Protein AF-A0A2P4XN06-F1 (afdb_monomer_lite)

Sequence (116 aa):
MASASPGRDTPVAGMIPETTEGTETVRITNSPALSAVPRYAGSTMRDRRDFMRAYETYFHALSAFDTGFGWPFIMPVSGCIEERTCKMVCLYEFQKIPNDVSEREWIAYFLQARQS

Structure (mmCIF, N/CA/C/O backbone):
data_AF-A0A2P4XN06-F1
#
_entry.id   AF-A0A2P4XN06-F1
#
loop_
_atom_site.group_PDB
_atom_site.id
_atom_site.type_symbol
_atom_site.label_atom_id
_atom_site.label_alt_id
_atom_site.label_comp_id
_atom_site.label_asym_id
_atom_site.label_entity_id
_atom_site.label_seq_id
_atom_site.pdbx_PDB_ins_code
_atom_site.Cartn_x
_atom_site.Cartn_y
_atom_site.Cartn_z
_atom_site.occupancy
_atom_site.B_iso_or_equiv
_atom_site.auth_seq_id
_atom_site.auth_comp_id
_atom_site.auth_asym_id
_atom_site.auth_atom_id
_atom_site.pdbx_PDB_model_num
ATOM 1 N N . MET A 1 1 ? 81.605 15.494 9.744 1.00 35.31 1 MET A N 1
ATOM 2 C CA . MET A 1 1 ? 80.597 15.312 10.810 1.00 35.31 1 MET A CA 1
ATOM 3 C C . MET A 1 1 ? 79.212 15.479 10.202 1.00 35.31 1 MET A C 1
ATOM 5 O O . MET A 1 1 ? 79.038 16.419 9.4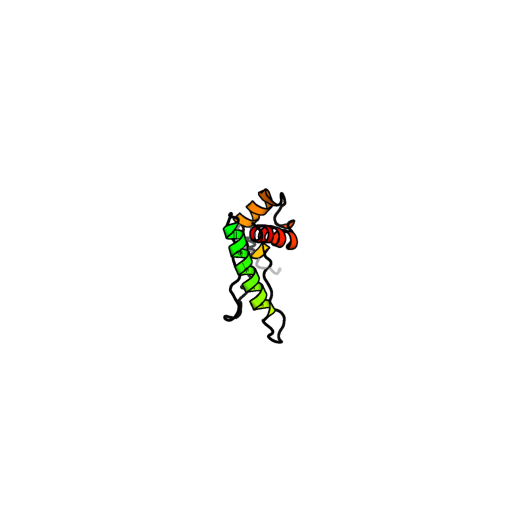46 1.00 35.31 1 MET A O 1
ATOM 9 N N . ALA A 1 2 ? 78.306 14.562 10.560 1.00 37.59 2 ALA A N 1
ATOM 10 C CA . ALA A 1 2 ? 76.840 14.661 10.605 1.00 37.59 2 ALA A CA 1
ATOM 11 C C . ALA A 1 2 ? 76.027 14.996 9.331 1.00 37.59 2 ALA A C 1
ATOM 13 O O . ALA A 1 2 ? 76.026 16.116 8.834 1.00 37.59 2 ALA A O 1
ATOM 14 N N . SER A 1 3 ? 75.229 14.008 8.906 1.00 41.91 3 SER A N 1
ATOM 15 C CA . SER A 1 3 ? 73.990 14.169 8.136 1.00 41.91 3 SER A CA 1
ATOM 16 C C . SER A 1 3 ? 72.973 15.018 8.906 1.00 41.91 3 SER A C 1
ATOM 18 O O . SER A 1 3 ? 72.854 14.866 10.121 1.00 41.91 3 SER A O 1
ATOM 20 N N . ALA A 1 4 ? 72.185 15.837 8.208 1.00 34.88 4 ALA A N 1
ATOM 21 C CA . ALA A 1 4 ? 70.997 16.471 8.774 1.00 34.88 4 ALA A CA 1
ATOM 22 C C . ALA A 1 4 ? 69.842 16.455 7.761 1.00 34.88 4 ALA A C 1
ATOM 24 O O . ALA A 1 4 ? 69.937 17.014 6.670 1.00 34.88 4 ALA A O 1
ATOM 25 N N . SER A 1 5 ? 68.769 15.767 8.147 1.00 47.31 5 SER A N 1
ATOM 26 C CA . SER A 1 5 ? 67.442 15.780 7.532 1.00 47.31 5 SER A CA 1
ATOM 27 C C . SER A 1 5 ? 66.792 17.166 7.607 1.00 47.31 5 SER A C 1
ATOM 29 O O . SER A 1 5 ? 67.049 17.890 8.569 1.00 47.31 5 SER A O 1
ATOM 31 N N . PRO A 1 6 ? 65.828 17.489 6.731 1.00 45.22 6 PRO A N 1
ATOM 32 C CA . PRO A 1 6 ? 64.822 18.497 7.029 1.00 45.22 6 PRO A CA 1
ATOM 33 C C . PRO A 1 6 ? 63.555 17.827 7.572 1.00 45.22 6 PRO A C 1
ATOM 35 O O . PRO A 1 6 ? 63.003 16.912 6.959 1.00 45.22 6 PRO A O 1
ATOM 38 N N . GLY A 1 7 ? 63.082 18.305 8.719 1.00 35.78 7 GLY A N 1
ATOM 39 C CA . GLY A 1 7 ? 61.744 18.033 9.226 1.00 35.78 7 GLY A CA 1
ATOM 40 C C . GLY A 1 7 ? 61.049 19.328 9.644 1.00 35.78 7 GLY A C 1
ATOM 41 O O . GLY A 1 7 ? 61.703 20.180 10.236 1.00 35.78 7 GLY A O 1
ATOM 42 N N . ARG A 1 8 ? 59.725 19.354 9.402 1.00 44.53 8 ARG A N 1
ATOM 43 C CA . ARG A 1 8 ? 58.668 20.266 9.914 1.00 44.53 8 ARG A CA 1
ATOM 44 C C . ARG A 1 8 ? 58.695 21.701 9.351 1.00 44.53 8 ARG A C 1
ATOM 46 O O . ARG A 1 8 ? 59.753 22.215 9.046 1.00 44.53 8 ARG A O 1
ATOM 53 N N . ASP A 1 9 ? 57.554 22.307 9.001 1.00 37.88 9 ASP A N 1
ATOM 54 C CA . ASP A 1 9 ? 56.447 22.645 9.909 1.00 37.88 9 ASP A CA 1
ATOM 55 C C . ASP A 1 9 ? 55.010 22.528 9.344 1.00 37.88 9 ASP A C 1
ATOM 57 O O . ASP A 1 9 ? 54.707 22.872 8.205 1.00 37.88 9 ASP A O 1
ATOM 61 N N . THR A 1 10 ? 54.129 22.056 10.232 1.00 48.25 10 THR A N 1
ATOM 62 C CA . THR A 1 10 ? 52.647 22.071 10.255 1.00 48.25 10 THR A CA 1
ATOM 63 C C . THR A 1 10 ? 52.078 23.490 10.429 1.00 48.25 10 THR A C 1
ATOM 65 O O . THR A 1 10 ? 52.777 24.331 10.992 1.00 48.25 10 THR A O 1
ATOM 68 N N . PRO A 1 11 ? 50.809 23.777 10.056 1.00 47.50 11 PRO A N 1
ATOM 69 C CA . PRO A 1 11 ? 49.687 23.768 11.037 1.00 47.50 11 PRO A CA 1
ATOM 70 C C . PRO A 1 11 ? 48.315 23.433 10.369 1.00 47.50 11 PRO A C 1
ATOM 72 O O . PRO A 1 11 ? 48.233 23.389 9.153 1.00 47.50 11 PRO A O 1
ATOM 75 N N . VAL A 1 12 ? 47.151 23.201 10.987 1.00 42.19 12 VAL A N 1
ATOM 76 C CA . VAL A 1 12 ? 46.623 23.060 12.355 1.00 42.19 12 VAL A CA 1
ATOM 77 C C . VAL A 1 12 ? 45.148 22.627 12.212 1.00 42.19 12 VAL A C 1
ATOM 79 O O . VAL A 1 12 ? 44.486 23.015 11.259 1.00 42.19 12 VAL A O 1
ATOM 82 N N . ALA A 1 13 ? 44.666 21.869 13.199 1.00 37.56 13 ALA A N 1
ATOM 83 C CA . ALA A 1 13 ? 43.283 21.757 13.675 1.00 37.56 13 ALA A CA 1
ATOM 84 C C . ALA A 1 13 ? 42.131 21.416 12.710 1.00 37.56 13 ALA A C 1
ATOM 86 O O . ALA A 1 13 ? 41.685 22.225 11.909 1.00 37.56 13 ALA A O 1
ATOM 87 N N . GLY A 1 14 ? 41.446 20.333 13.084 1.00 39.25 14 GLY A N 1
ATOM 88 C CA . GLY A 1 14 ? 40.066 20.494 13.537 1.00 39.25 14 GLY A CA 1
ATOM 89 C C . GLY A 1 14 ? 39.000 19.798 12.699 1.00 39.25 14 GLY A C 1
ATOM 90 O O . GLY A 1 14 ? 38.832 20.081 11.526 1.00 39.25 14 GLY A O 1
ATOM 91 N N . MET A 1 15 ? 38.209 18.999 13.416 1.00 40.78 15 MET A N 1
ATOM 92 C CA . MET A 1 15 ? 36.822 18.613 13.144 1.00 40.78 15 MET A CA 1
ATOM 93 C C . MET A 1 15 ? 36.539 17.416 12.216 1.00 40.78 15 MET A C 1
ATOM 95 O O . MET A 1 15 ? 36.552 17.522 11.003 1.00 40.78 15 MET A O 1
ATOM 99 N N . ILE A 1 16 ? 36.177 16.316 12.900 1.00 54.84 16 ILE A N 1
ATOM 100 C CA . ILE A 1 16 ? 34.994 15.449 12.709 1.00 54.84 16 ILE A CA 1
ATOM 101 C C . ILE A 1 16 ? 34.887 14.707 11.358 1.00 54.84 16 ILE A C 1
ATOM 103 O O . ILE A 1 16 ? 34.839 15.341 10.310 1.00 54.84 16 ILE A O 1
ATOM 107 N N . PRO A 1 17 ? 34.760 13.362 11.359 1.00 40.56 17 PRO A N 1
ATOM 108 C CA . PRO A 1 17 ? 34.445 12.630 10.143 1.00 40.56 17 PRO A CA 1
ATOM 109 C C . PRO A 1 17 ? 33.001 12.952 9.754 1.00 40.56 17 PRO A C 1
ATOM 111 O O . PRO A 1 17 ? 32.059 12.477 10.387 1.00 40.56 17 PRO A O 1
ATOM 114 N N . GLU A 1 18 ? 32.812 13.761 8.716 1.00 40.72 18 GLU A N 1
ATOM 115 C CA . GLU A 1 18 ? 31.552 13.744 7.985 1.00 40.72 18 GLU A CA 1
ATOM 116 C C . GLU A 1 18 ? 31.569 12.473 7.134 1.00 40.72 18 GLU A C 1
ATOM 118 O O . GLU A 1 18 ? 31.963 12.461 5.969 1.00 40.72 18 GLU A O 1
ATOM 123 N N . THR A 1 19 ? 31.206 11.354 7.762 1.00 38.28 19 THR A N 1
ATOM 124 C CA . THR A 1 19 ? 30.699 10.201 7.030 1.00 38.28 19 THR A CA 1
ATOM 125 C C . THR A 1 19 ? 29.380 10.665 6.434 1.00 38.28 19 THR A C 1
ATOM 127 O O . THR A 1 19 ? 28.317 10.502 7.032 1.00 38.28 19 THR A O 1
ATOM 130 N N . THR A 1 20 ? 29.441 11.324 5.279 1.00 42.03 20 THR A N 1
ATOM 131 C CA . THR A 1 20 ? 28.276 11.492 4.428 1.00 42.03 20 THR A CA 1
ATOM 132 C C . THR A 1 20 ? 27.951 10.084 3.935 1.00 42.03 20 THR A C 1
ATOM 134 O O . THR A 1 20 ? 28.401 9.648 2.876 1.00 42.03 20 THR A O 1
ATOM 137 N N . GLU A 1 21 ? 27.217 9.327 4.757 1.00 43.91 21 GLU A N 1
ATOM 138 C CA . GLU A 1 21 ? 26.401 8.208 4.309 1.00 43.91 21 GLU A CA 1
ATOM 139 C C . GLU A 1 21 ? 25.386 8.806 3.335 1.00 43.91 21 GLU A C 1
ATOM 141 O O . GLU A 1 21 ? 24.251 9.147 3.673 1.00 43.91 21 GLU A O 1
ATOM 146 N N . GLY A 1 22 ? 25.847 9.013 2.102 1.00 38.78 22 GLY A N 1
ATOM 147 C CA . GLY A 1 22 ? 24.982 9.146 0.960 1.00 38.78 22 GLY A CA 1
ATOM 148 C C . GLY A 1 22 ? 24.195 7.855 0.922 1.00 38.78 22 GLY A C 1
ATOM 149 O O . GLY A 1 22 ? 24.708 6.818 0.512 1.00 38.78 22 GLY A O 1
ATOM 150 N N . THR A 1 23 ? 22.960 7.917 1.405 1.00 46.78 23 THR A N 1
ATOM 151 C CA . THR A 1 23 ? 21.921 6.982 1.014 1.00 46.78 23 THR A CA 1
ATOM 152 C C . THR A 1 23 ? 21.889 7.037 -0.505 1.00 46.78 23 THR A C 1
ATOM 154 O O . THR A 1 23 ? 21.285 7.929 -1.104 1.00 46.78 23 THR A O 1
ATOM 157 N N . GLU A 1 24 ? 22.635 6.132 -1.141 1.00 44.53 24 GLU A N 1
ATOM 158 C CA . GLU A 1 24 ? 22.502 5.856 -2.557 1.00 44.53 24 GLU A CA 1
ATOM 159 C C . GLU A 1 24 ? 21.053 5.437 -2.732 1.00 44.53 24 GLU A C 1
ATOM 161 O O . GLU A 1 24 ? 20.643 4.311 -2.450 1.00 44.53 24 GLU A O 1
ATOM 166 N N . THR A 1 25 ? 20.235 6.413 -3.113 1.00 54.34 25 THR A N 1
ATOM 167 C CA . THR A 1 25 ? 18.887 6.178 -3.587 1.00 54.34 25 THR A CA 1
ATOM 168 C C . THR A 1 25 ? 19.062 5.358 -4.849 1.00 54.34 25 THR A C 1
ATOM 170 O O . THR A 1 25 ? 19.280 5.897 -5.932 1.00 54.34 25 THR A O 1
ATOM 173 N N . VAL A 1 26 ? 19.061 4.033 -4.692 1.00 56.81 26 VAL A N 1
ATOM 174 C CA . VAL A 1 26 ? 19.045 3.088 -5.801 1.00 56.81 26 VAL A CA 1
ATOM 175 C C . VAL A 1 26 ? 17.879 3.512 -6.682 1.00 56.81 26 VAL A C 1
ATOM 177 O O . VAL A 1 26 ? 16.710 3.384 -6.314 1.00 56.81 26 VAL A O 1
ATOM 180 N N . ARG A 1 27 ? 18.201 4.115 -7.828 1.00 60.69 27 ARG A N 1
ATOM 181 C CA . ARG A 1 27 ? 17.207 4.573 -8.791 1.00 60.69 27 ARG A CA 1
ATOM 182 C C . ARG A 1 27 ? 16.726 3.350 -9.545 1.00 60.69 27 ARG A C 1
ATOM 184 O O . ARG A 1 27 ? 17.257 3.008 -10.597 1.00 60.69 27 ARG A O 1
ATOM 191 N N . ILE A 1 28 ? 15.730 2.680 -8.976 1.00 60.19 28 ILE A N 1
ATOM 192 C CA . ILE A 1 28 ? 15.005 1.611 -9.654 1.00 60.19 28 ILE A CA 1
ATOM 193 C C . ILE A 1 28 ? 14.229 2.273 -10.796 1.00 60.19 28 ILE A C 1
ATOM 195 O O . ILE A 1 28 ? 13.167 2.859 -10.588 1.00 60.19 28 ILE A O 1
ATOM 199 N N . THR A 1 29 ? 14.799 2.248 -12.001 1.00 50.00 29 THR A N 1
ATOM 200 C CA . THR A 1 29 ? 14.094 2.680 -13.206 1.00 50.00 29 THR A CA 1
ATOM 201 C C . THR A 1 29 ? 13.317 1.496 -13.754 1.00 50.00 29 THR A C 1
ATOM 203 O O . THR A 1 29 ? 13.881 0.510 -14.220 1.00 50.00 29 THR A O 1
ATOM 206 N N . ASN A 1 30 ? 11.997 1.597 -13.700 1.00 54.22 30 ASN A N 1
ATOM 207 C CA . ASN A 1 30 ? 11.136 0.721 -14.472 1.00 54.22 30 ASN A CA 1
ATOM 208 C C . ASN A 1 30 ? 11.368 0.990 -15.970 1.00 54.22 30 ASN A C 1
ATOM 210 O O . ASN A 1 30 ? 1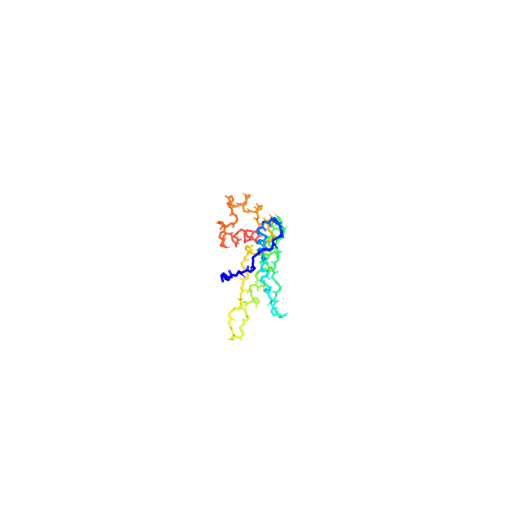1.624 2.130 -16.368 1.00 54.22 30 ASN A O 1
ATOM 214 N N . SER A 1 31 ? 11.284 -0.047 -16.810 1.00 51.81 31 SER A N 1
ATOM 215 C CA . SER A 1 31 ? 11.132 0.151 -18.257 1.00 51.81 31 SER A CA 1
ATOM 216 C C . SER A 1 31 ? 9.922 1.072 -18.496 1.00 51.81 31 SER A C 1
ATOM 218 O O . SER A 1 31 ? 8.931 0.916 -17.782 1.00 51.81 31 SER A O 1
ATOM 220 N N . PRO A 1 32 ? 9.940 2.005 -19.470 1.00 54.91 32 PRO A N 1
ATOM 221 C CA . PRO A 1 32 ? 8.813 2.911 -19.740 1.00 54.91 32 PRO A CA 1
ATOM 222 C C . PRO A 1 32 ? 7.471 2.202 -19.992 1.00 54.91 32 PRO A C 1
ATOM 224 O O . PRO A 1 32 ? 6.421 2.832 -19.917 1.00 54.91 32 PRO A O 1
ATOM 227 N N . ALA A 1 33 ? 7.506 0.900 -20.294 1.00 60.47 33 ALA A N 1
ATOM 228 C CA . ALA A 1 33 ? 6.334 0.048 -20.472 1.00 60.47 33 ALA A CA 1
ATOM 229 C C . ALA A 1 33 ? 5.734 -0.497 -19.158 1.00 60.47 33 ALA A C 1
ATOM 231 O O . ALA A 1 33 ? 4.632 -1.041 -19.175 1.00 60.47 33 ALA A O 1
ATOM 232 N N . LEU A 1 34 ? 6.441 -0.393 -18.030 1.00 66.44 34 LEU A N 1
ATOM 233 C CA . LEU A 1 34 ? 6.004 -0.933 -16.744 1.00 66.44 34 LEU A CA 1
ATOM 234 C C . LEU A 1 34 ? 5.206 0.112 -15.968 1.00 66.44 34 LEU A C 1
ATOM 236 O O . LEU A 1 34 ? 5.619 1.264 -15.831 1.00 66.44 34 LEU A O 1
ATOM 240 N N . SER A 1 35 ? 4.069 -0.310 -15.416 1.00 73.12 35 SER A N 1
ATOM 241 C CA . SER A 1 35 ? 3.235 0.522 -14.549 1.00 73.12 35 SER A CA 1
ATOM 242 C C . SER A 1 35 ? 4.060 1.156 -13.427 1.00 73.12 35 SER A C 1
ATOM 244 O O . SER A 1 35 ? 4.881 0.488 -12.789 1.00 73.12 35 SER A O 1
ATOM 246 N N . ALA A 1 36 ? 3.820 2.442 -13.168 1.00 83.44 36 ALA A N 1
ATOM 247 C CA . ALA A 1 36 ? 4.427 3.132 -12.041 1.00 83.44 36 ALA A CA 1
ATOM 248 C C . ALA A 1 36 ? 4.043 2.445 -10.724 1.00 83.44 36 ALA A C 1
ATOM 250 O O . ALA A 1 36 ? 2.923 1.958 -10.560 1.00 83.44 36 ALA A O 1
ATOM 251 N N . VAL A 1 37 ? 4.985 2.429 -9.785 1.00 90.19 37 VAL A N 1
ATOM 252 C CA . VAL A 1 37 ? 4.746 1.920 -8.436 1.00 90.19 37 VAL A CA 1
ATOM 253 C C . VAL A 1 37 ? 3.670 2.790 -7.773 1.00 90.19 37 VAL A C 1
ATOM 255 O O . VAL A 1 37 ? 3.838 4.015 -7.719 1.00 90.19 37 VAL A O 1
ATOM 258 N N . PRO A 1 38 ? 2.573 2.205 -7.266 1.00 93.69 38 PRO A N 1
ATOM 259 C CA . PRO A 1 38 ? 1.542 2.967 -6.577 1.00 93.69 38 PRO A CA 1
ATOM 260 C C . PRO A 1 38 ? 2.080 3.518 -5.254 1.00 93.69 38 PRO A C 1
ATOM 262 O O . PRO A 1 38 ? 2.899 2.888 -4.589 1.00 93.69 38 PRO A O 1
ATOM 265 N N . ARG A 1 39 ? 1.584 4.688 -4.845 1.00 95.88 39 ARG A N 1
ATOM 266 C CA . ARG A 1 39 ? 1.885 5.265 -3.532 1.00 95.88 39 ARG A CA 1
ATOM 267 C C . ARG A 1 39 ? 0.626 5.443 -2.699 1.00 95.88 39 ARG A C 1
ATOM 269 O O . ARG A 1 39 ? -0.380 5.936 -3.203 1.00 95.88 39 ARG A O 1
ATOM 276 N N . TYR A 1 40 ? 0.707 5.080 -1.423 1.00 96.19 40 TYR A N 1
ATOM 277 C CA . TYR A 1 40 ? -0.360 5.260 -0.446 1.00 96.19 40 TYR A CA 1
ATOM 278 C C . TYR A 1 40 ? 0.006 6.326 0.587 1.00 96.19 40 TYR A C 1
ATOM 280 O O . TYR A 1 40 ? 0.963 6.174 1.343 1.00 96.19 40 TYR A O 1
ATOM 288 N N . ALA A 1 41 ? -0.805 7.378 0.646 1.00 95.81 41 ALA A N 1
ATOM 289 C CA . ALA A 1 41 ? -0.733 8.441 1.651 1.00 95.81 41 ALA A CA 1
ATOM 290 C C . ALA A 1 41 ? -2.084 8.668 2.359 1.00 95.81 41 ALA A C 1
ATOM 292 O O . ALA A 1 41 ? -2.243 9.617 3.122 1.00 95.81 41 ALA A O 1
ATOM 293 N N . GLY A 1 42 ? -3.078 7.823 2.070 1.00 93.62 42 GLY A N 1
ATOM 294 C CA . GLY A 1 42 ? -4.442 7.990 2.554 1.00 93.62 42 GLY A CA 1
ATOM 295 C C . GLY A 1 42 ? -4.644 7.531 3.993 1.00 93.62 42 GLY A C 1
ATOM 296 O O . GLY A 1 42 ? -3.764 6.949 4.632 1.00 93.62 42 GLY A O 1
ATOM 297 N N . SER A 1 43 ? -5.851 7.760 4.495 1.00 90.56 43 SER A N 1
ATOM 298 C CA . SER A 1 43 ? -6.262 7.335 5.839 1.00 90.56 43 SER A CA 1
ATOM 299 C C . SER A 1 43 ? -7.653 6.705 5.872 1.00 90.56 43 SER A C 1
ATOM 301 O O . SER A 1 43 ? -8.016 6.082 6.869 1.00 90.56 43 SER A O 1
ATOM 303 N N . THR A 1 44 ? -8.429 6.822 4.792 1.00 92.69 44 THR A N 1
ATOM 304 C CA . THR A 1 44 ? -9.805 6.326 4.736 1.00 92.69 44 THR A CA 1
ATOM 305 C C . THR A 1 44 ? -9.888 4.916 4.149 1.00 92.69 44 THR A C 1
ATOM 307 O O . THR A 1 44 ? -9.018 4.475 3.398 1.00 92.69 44 THR A O 1
ATOM 310 N N . MET A 1 45 ? -10.990 4.207 4.421 1.00 92.50 45 MET A N 1
ATOM 311 C CA . MET A 1 45 ? -11.271 2.905 3.792 1.00 92.50 45 MET A CA 1
ATOM 312 C C . MET A 1 45 ? -11.359 3.011 2.262 1.00 92.50 45 MET A C 1
ATOM 314 O O . MET A 1 45 ? -10.950 2.098 1.546 1.00 92.50 45 MET A O 1
ATOM 318 N N . ARG A 1 46 ? -11.836 4.152 1.743 1.00 93.12 46 ARG A N 1
ATOM 319 C CA . ARG A 1 46 ? -11.852 4.424 0.303 1.00 93.12 46 ARG A CA 1
ATOM 320 C C . ARG A 1 46 ? -10.435 4.493 -0.261 1.00 93.12 46 ARG A C 1
ATOM 322 O O . ARG A 1 46 ? -10.169 3.809 -1.243 1.00 93.12 46 ARG A O 1
ATOM 329 N N . ASP A 1 47 ? -9.537 5.232 0.390 1.00 94.50 47 ASP A N 1
ATOM 330 C CA . ASP A 1 47 ? -8.143 5.347 -0.053 1.00 94.50 47 ASP A CA 1
ATOM 331 C C . ASP A 1 47 ? -7.442 3.986 -0.041 1.00 94.50 47 ASP A C 1
ATOM 333 O O . ASP A 1 47 ? -6.729 3.648 -0.984 1.00 94.50 47 ASP A O 1
ATOM 337 N N . ARG A 1 48 ? -7.671 3.178 1.006 1.00 94.25 48 ARG A N 1
ATOM 338 C CA . ARG A 1 48 ? -7.119 1.816 1.106 1.00 94.25 48 ARG A CA 1
ATOM 339 C C . ARG A 1 48 ? -7.579 0.942 -0.064 1.00 94.25 48 ARG A C 1
ATOM 341 O O . ARG A 1 48 ? -6.767 0.240 -0.666 1.00 94.25 48 ARG A O 1
ATOM 348 N N . ARG A 1 49 ? -8.869 0.997 -0.411 1.00 94.19 49 ARG A N 1
ATOM 349 C CA . ARG A 1 49 ? -9.438 0.240 -1.536 1.00 94.19 49 ARG A CA 1
ATOM 350 C C . ARG A 1 49 ? -8.887 0.705 -2.880 1.00 94.19 49 ARG A C 1
ATOM 352 O O . ARG A 1 49 ? -8.546 -0.132 -3.716 1.00 94.19 49 ARG A O 1
ATOM 359 N N . ASP A 1 50 ? -8.825 2.015 -3.091 1.00 93.81 50 ASP A N 1
ATOM 360 C CA . ASP A 1 50 ? -8.332 2.594 -4.340 1.00 93.81 50 ASP A CA 1
ATOM 361 C C . ASP A 1 50 ? -6.840 2.258 -4.527 1.00 93.81 50 ASP A C 1
ATOM 363 O O . ASP A 1 50 ? -6.429 1.856 -5.618 1.00 93.81 50 ASP A O 1
ATOM 367 N N . PHE A 1 51 ? -6.059 2.275 -3.441 1.00 94.94 51 PHE A N 1
ATOM 368 C CA . PHE A 1 51 ? -4.678 1.797 -3.436 1.00 94.94 51 PHE A CA 1
ATOM 369 C C . PHE A 1 51 ? -4.555 0.310 -3.782 1.00 94.94 51 PHE A C 1
ATOM 371 O O . PHE A 1 51 ? -3.749 -0.028 -4.645 1.00 94.94 51 PHE A O 1
ATOM 378 N N . MET A 1 52 ? -5.360 -0.581 -3.190 1.00 94.56 52 MET A N 1
ATOM 379 C CA . MET A 1 52 ? -5.266 -2.012 -3.525 1.00 94.56 52 MET A CA 1
ATOM 380 C C . MET A 1 52 ? -5.579 -2.308 -4.977 1.00 94.56 52 MET A C 1
ATOM 382 O O . MET A 1 52 ? -4.898 -3.128 -5.582 1.00 94.56 52 MET A O 1
ATOM 386 N N . ARG A 1 53 ? -6.559 -1.618 -5.564 1.00 92.75 53 ARG A N 1
ATOM 387 C CA . ARG A 1 53 ? -6.859 -1.764 -6.996 1.00 92.75 53 ARG A CA 1
ATOM 388 C C . ARG A 1 53 ? -5.671 -1.345 -7.862 1.00 92.75 53 ARG A C 1
ATOM 390 O O . ARG A 1 53 ? -5.347 -2.022 -8.839 1.00 92.75 53 ARG A O 1
ATOM 397 N N . ALA A 1 54 ? -5.004 -0.250 -7.494 1.00 93.00 54 ALA A N 1
ATOM 398 C CA . ALA A 1 54 ? -3.794 0.198 -8.176 1.00 93.00 54 ALA A CA 1
ATOM 399 C C . ALA A 1 54 ? -2.633 -0.795 -7.990 1.00 93.00 54 ALA A C 1
ATOM 401 O O . ALA A 1 54 ? -1.943 -1.111 -8.958 1.00 93.00 54 ALA A O 1
ATOM 402 N N . TYR A 1 55 ? -2.454 -1.332 -6.779 1.00 93.62 55 TYR A N 1
ATOM 403 C CA . TYR A 1 55 ? -1.417 -2.315 -6.469 1.00 93.62 55 TYR A CA 1
ATOM 404 C C . TYR A 1 55 ? -1.627 -3.645 -7.192 1.00 93.62 55 TYR A C 1
ATOM 406 O O . TYR A 1 55 ? -0.683 -4.163 -7.777 1.00 93.62 55 TYR A O 1
ATOM 414 N N . GLU A 1 56 ? -2.853 -4.164 -7.242 1.00 91.94 56 GLU A N 1
ATOM 415 C CA . GLU A 1 56 ? -3.194 -5.359 -8.023 1.00 91.94 56 GLU A CA 1
ATOM 416 C C . GLU A 1 56 ? -2.905 -5.146 -9.512 1.00 91.94 56 GLU A C 1
ATOM 418 O O . GLU A 1 56 ? -2.294 -6.001 -10.149 1.00 91.94 56 GLU A O 1
ATOM 423 N N . THR A 1 57 ? -3.269 -3.984 -10.063 1.00 91.62 57 THR A N 1
ATOM 424 C CA . THR A 1 57 ? -2.976 -3.643 -11.466 1.00 91.62 57 THR A CA 1
ATOM 425 C C . THR A 1 57 ? -1.467 -3.613 -11.730 1.00 91.62 57 THR A C 1
ATOM 427 O O . THR A 1 57 ? -1.003 -4.202 -12.706 1.00 91.62 57 THR A O 1
ATOM 430 N N . TYR A 1 58 ? -0.696 -2.980 -10.839 1.00 91.56 58 TYR A N 1
ATOM 431 C CA . TYR A 1 58 ? 0.769 -2.949 -10.887 1.00 91.56 58 TYR A CA 1
ATOM 432 C C . TYR A 1 58 ? 1.376 -4.357 -10.803 1.00 91.56 58 TYR A C 1
ATOM 434 O O . TYR A 1 58 ? 2.213 -4.734 -11.625 1.00 91.56 58 TYR A O 1
ATOM 442 N N . PHE A 1 59 ? 0.904 -5.163 -9.853 1.00 90.00 59 PHE A N 1
ATOM 443 C CA . PHE A 1 59 ? 1.349 -6.535 -9.644 1.00 90.00 59 PHE A CA 1
ATOM 444 C C . PHE A 1 59 ? 1.074 -7.410 -10.869 1.00 90.00 59 PHE A C 1
ATOM 446 O O . PHE A 1 59 ? 1.957 -8.143 -11.311 1.00 90.00 59 PHE A O 1
ATOM 453 N N . HIS A 1 60 ? -0.128 -7.321 -11.445 1.00 89.44 60 HIS A N 1
ATOM 454 C CA . HIS A 1 60 ? -0.503 -8.070 -12.642 1.00 89.44 60 HIS A CA 1
ATOM 455 C C . HIS A 1 60 ? 0.320 -7.656 -13.860 1.00 89.44 60 HIS A C 1
ATOM 457 O O . HIS A 1 60 ? 0.785 -8.529 -14.592 1.00 89.44 60 HIS A O 1
ATOM 463 N N . ALA A 1 61 ? 0.540 -6.353 -14.057 1.00 87.19 61 ALA A N 1
ATOM 464 C CA . ALA A 1 61 ? 1.363 -5.851 -15.152 1.00 87.19 61 ALA A CA 1
ATOM 465 C C . ALA A 1 61 ? 2.808 -6.367 -15.062 1.00 87.19 61 ALA A C 1
ATOM 467 O O . ALA A 1 61 ? 3.367 -6.793 -16.070 1.00 87.19 61 ALA A O 1
ATOM 468 N N . LEU A 1 62 ? 3.392 -6.389 -13.859 1.00 86.12 62 LEU A N 1
ATOM 469 C CA . LEU A 1 62 ? 4.733 -6.936 -13.644 1.00 86.12 62 LEU A CA 1
ATOM 470 C C . LEU A 1 62 ? 4.777 -8.460 -13.734 1.00 86.12 62 LEU A C 1
ATOM 472 O O . LEU A 1 62 ? 5.713 -9.007 -14.304 1.00 86.12 62 LEU A O 1
ATOM 476 N N . SER A 1 63 ? 3.764 -9.156 -13.225 1.00 85.38 63 SER A N 1
ATOM 477 C CA . SER A 1 63 ? 3.703 -10.622 -13.293 1.00 85.38 63 SER A CA 1
ATOM 478 C C . SER A 1 63 ? 3.533 -11.132 -14.726 1.00 85.38 63 SER A C 1
ATOM 480 O O . SER A 1 63 ? 3.969 -12.233 -15.042 1.00 85.38 63 SER A O 1
ATOM 482 N N . ALA A 1 64 ? 2.904 -10.340 -15.597 1.00 83.50 64 ALA A N 1
ATOM 483 C CA . ALA A 1 64 ? 2.781 -10.632 -17.024 1.00 83.50 64 ALA A CA 1
ATOM 484 C C . ALA A 1 64 ? 4.040 -10.260 -17.8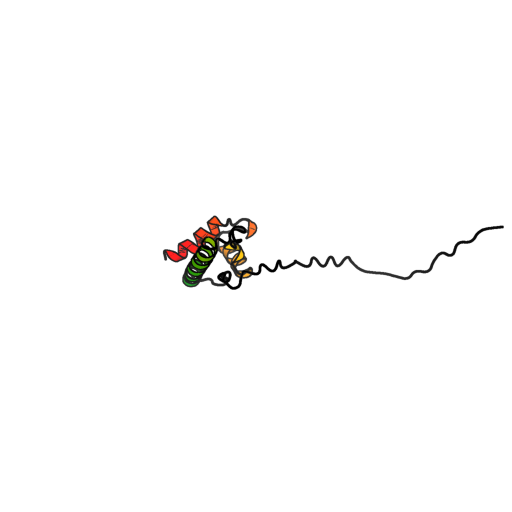31 1.00 83.50 64 ALA A C 1
ATOM 486 O O . ALA A 1 64 ? 4.111 -10.549 -19.026 1.00 83.50 64 ALA A O 1
ATOM 487 N N . PHE A 1 65 ? 5.020 -9.603 -17.207 1.00 77.31 65 PHE A N 1
ATOM 488 C CA . PHE A 1 65 ? 6.239 -9.162 -17.867 1.00 77.31 65 PHE A CA 1
ATOM 489 C C . PHE A 1 65 ? 7.255 -10.309 -17.931 1.00 77.31 65 PHE A C 1
ATOM 491 O O . PHE A 1 65 ? 8.141 -10.431 -17.088 1.00 77.31 65 PHE A O 1
ATOM 498 N N . ASP A 1 66 ? 7.125 -11.155 -18.951 1.00 68.81 66 ASP A N 1
ATOM 499 C CA . ASP A 1 66 ? 8.126 -12.165 -19.290 1.00 68.81 66 ASP A CA 1
ATOM 500 C C . ASP A 1 66 ? 9.080 -11.605 -20.351 1.00 68.81 66 ASP A C 1
ATOM 502 O O . ASP A 1 66 ? 8.721 -11.444 -21.518 1.00 68.81 66 ASP A O 1
ATOM 506 N N . THR A 1 67 ? 10.292 -11.237 -19.939 1.00 65.81 67 THR A N 1
ATOM 507 C CA . THR A 1 67 ? 11.315 -10.695 -20.853 1.00 65.81 67 THR A CA 1
ATOM 508 C C . THR A 1 67 ? 12.441 -11.681 -21.139 1.00 65.81 67 THR A C 1
ATOM 510 O O . THR A 1 67 ? 13.422 -11.294 -21.768 1.00 65.81 67 THR A O 1
ATOM 513 N N . GLY A 1 68 ? 12.379 -12.927 -20.655 1.00 69.62 68 GLY A N 1
ATOM 514 C CA . GLY A 1 68 ? 13.480 -13.895 -20.789 1.00 69.62 68 GLY A CA 1
ATOM 515 C C . GLY A 1 68 ? 14.779 -13.538 -20.038 1.00 69.62 68 GLY A C 1
ATOM 516 O O . GLY A 1 68 ? 15.670 -14.376 -19.940 1.00 69.62 68 GLY A O 1
ATOM 517 N N . PHE A 1 69 ? 14.888 -12.329 -19.469 1.00 67.88 69 PHE A N 1
ATOM 518 C CA . PHE A 1 69 ? 16.050 -11.825 -18.718 1.00 67.88 69 PHE A CA 1
ATOM 519 C C . PHE A 1 69 ? 15.877 -11.864 -17.188 1.00 67.88 69 PHE A C 1
ATOM 521 O O . PHE A 1 69 ? 16.798 -11.501 -16.459 1.00 67.88 69 PHE A O 1
ATOM 528 N N . GLY A 1 70 ? 14.728 -12.328 -16.691 1.00 71.31 70 GLY A N 1
ATOM 529 C CA . GLY A 1 70 ? 14.438 -12.455 -15.261 1.00 71.31 70 GLY A CA 1
ATOM 530 C C . GLY A 1 70 ? 13.088 -11.860 -14.874 1.00 71.31 70 GLY A C 1
ATOM 531 O O . GLY A 1 70 ? 12.436 -11.188 -15.669 1.00 71.31 70 GLY A O 1
ATOM 532 N N . TRP A 1 71 ? 12.666 -12.135 -13.639 1.00 76.12 71 TRP A N 1
ATOM 533 C CA . TRP A 1 71 ? 11.439 -11.573 -13.080 1.00 76.12 71 TRP A CA 1
ATOM 534 C C . TRP A 1 71 ? 11.667 -10.119 -12.661 1.00 76.12 71 TRP A C 1
ATOM 536 O O . TRP A 1 71 ? 12.688 -9.828 -12.027 1.00 76.12 71 TRP A O 1
ATOM 546 N N . PRO A 1 72 ? 10.733 -9.201 -12.961 1.00 82.00 72 PRO A N 1
ATOM 547 C CA . PRO A 1 72 ? 10.827 -7.848 -12.443 1.00 82.00 72 PRO A CA 1
ATOM 548 C C . PRO A 1 72 ? 10.718 -7.855 -10.917 1.00 82.00 72 PRO A C 1
ATOM 550 O O . PRO A 1 72 ? 9.956 -8.621 -10.323 1.00 82.00 72 PRO A O 1
ATOM 553 N N . PHE A 1 73 ? 11.464 -6.960 -10.273 1.00 84.38 73 PHE A N 1
ATOM 554 C CA . PHE A 1 73 ? 11.314 -6.732 -8.843 1.00 84.38 73 PHE A CA 1
ATOM 555 C C . PHE A 1 73 ? 9.964 -6.059 -8.570 1.00 84.38 73 PHE A C 1
ATOM 557 O O . PHE A 1 73 ? 9.700 -4.951 -9.041 1.00 84.38 73 PHE A O 1
ATOM 564 N N . ILE A 1 74 ? 9.117 -6.731 -7.794 1.00 89.38 74 ILE A N 1
ATOM 565 C CA . ILE A 1 74 ? 7.828 -6.203 -7.353 1.00 89.38 74 ILE A CA 1
ATOM 566 C C . ILE A 1 74 ? 8.038 -5.518 -6.009 1.00 89.38 74 ILE A C 1
ATOM 568 O O . ILE A 1 74 ? 8.513 -6.136 -5.055 1.00 89.38 74 ILE A O 1
ATOM 572 N N . MET A 1 75 ? 7.671 -4.241 -5.924 1.00 93.94 75 MET A N 1
ATOM 573 C CA . MET A 1 75 ? 7.791 -3.511 -4.671 1.00 93.94 75 MET A CA 1
ATOM 574 C C . MET A 1 75 ? 6.805 -4.068 -3.630 1.00 93.94 75 MET A C 1
ATOM 576 O O . MET A 1 75 ? 5.616 -4.196 -3.942 1.00 93.94 75 MET A O 1
ATOM 580 N N . PRO A 1 76 ? 7.255 -4.377 -2.401 1.00 93.69 76 PRO A N 1
ATOM 581 C CA . PRO A 1 76 ? 6.349 -4.758 -1.324 1.00 93.69 76 PRO A CA 1
ATOM 582 C C . PRO A 1 76 ? 5.381 -3.613 -1.001 1.00 93.69 76 PRO A C 1
ATOM 584 O O . PRO A 1 76 ? 5.707 -2.433 -1.174 1.00 93.69 76 PRO A O 1
ATOM 587 N N . VAL A 1 77 ? 4.199 -3.953 -0.494 1.00 94.69 77 VAL A N 1
ATOM 588 C CA . VAL A 1 77 ? 3.158 -3.009 -0.078 1.00 94.69 77 VAL A CA 1
ATOM 589 C C . VAL A 1 77 ? 3.709 -2.019 0.939 1.00 94.69 77 VAL A C 1
ATOM 591 O O . VAL A 1 77 ? 3.468 -0.824 0.802 1.00 94.69 77 VAL A O 1
ATOM 594 N N . SER A 1 78 ? 4.513 -2.479 1.899 1.00 94.00 78 SER A N 1
ATOM 595 C CA . SER A 1 78 ? 5.173 -1.604 2.881 1.00 94.00 78 SER A CA 1
ATOM 596 C C . SER A 1 78 ? 6.014 -0.488 2.239 1.00 94.00 78 SER A C 1
ATOM 598 O O . SER A 1 78 ? 5.972 0.653 2.696 1.00 94.00 78 SER A O 1
ATOM 600 N N . GLY A 1 79 ? 6.718 -0.784 1.140 1.00 93.88 79 GLY A N 1
ATOM 601 C CA . GLY A 1 79 ? 7.519 0.186 0.380 1.00 93.88 79 GLY A CA 1
ATOM 602 C C . GLY A 1 79 ? 6.690 1.154 -0.471 1.00 93.88 79 GLY A C 1
ATOM 603 O O . GLY A 1 79 ? 7.190 2.194 -0.899 1.00 93.88 79 GLY A O 1
ATOM 604 N N . CYS A 1 80 ? 5.414 0.841 -0.690 1.00 95.25 80 CYS A N 1
ATOM 605 C CA . CYS A 1 80 ? 4.476 1.691 -1.417 1.00 95.25 80 CYS A CA 1
ATOM 606 C C . CYS A 1 80 ? 3.803 2.737 -0.509 1.00 95.25 80 CYS A C 1
ATOM 608 O O . CYS A 1 80 ? 3.064 3.589 -0.999 1.00 95.25 80 CYS A O 1
ATOM 610 N N . ILE A 1 81 ? 4.022 2.695 0.807 1.00 96.12 81 ILE A N 1
ATOM 611 C CA . ILE A 1 81 ? 3.354 3.578 1.768 1.00 96.12 81 ILE A CA 1
ATOM 612 C C . ILE A 1 81 ? 4.261 4.758 2.110 1.00 96.12 81 ILE A C 1
ATOM 614 O O . ILE A 1 81 ? 5.451 4.592 2.372 1.00 96.12 81 ILE A O 1
ATOM 618 N N . GLU A 1 82 ? 3.698 5.965 2.147 1.00 96.31 82 GLU A N 1
ATOM 619 C CA . GLU A 1 82 ? 4.414 7.143 2.630 1.00 96.31 82 GLU A CA 1
ATOM 620 C C . GLU A 1 82 ? 4.910 6.918 4.065 1.00 96.31 82 GLU A C 1
ATOM 622 O O . GLU A 1 82 ? 4.157 6.464 4.924 1.00 96.31 82 GLU A O 1
ATOM 627 N N . GLU A 1 83 ? 6.161 7.281 4.350 1.00 94.81 83 GLU A N 1
ATOM 628 C CA . GLU A 1 83 ? 6.822 6.994 5.627 1.00 94.81 83 GLU A CA 1
ATOM 629 C C . GLU A 1 83 ? 5.998 7.433 6.849 1.00 94.81 83 GLU A C 1
ATOM 631 O O . GLU A 1 83 ? 5.845 6.675 7.812 1.00 94.81 83 GLU A O 1
ATOM 636 N N . ARG A 1 84 ? 5.416 8.639 6.803 1.00 95.19 84 ARG A N 1
ATOM 637 C CA . ARG A 1 84 ? 4.559 9.153 7.878 1.00 95.19 84 ARG A CA 1
ATOM 638 C C . ARG A 1 84 ? 3.326 8.273 8.074 1.00 95.19 84 ARG A C 1
ATOM 640 O O . ARG A 1 84 ? 3.006 7.913 9.205 1.00 95.19 84 ARG A O 1
ATOM 647 N N . THR A 1 85 ? 2.648 7.925 6.987 1.00 96.12 85 THR A N 1
ATOM 648 C CA . THR A 1 85 ? 1.441 7.093 7.000 1.00 96.12 85 THR A CA 1
ATOM 649 C C . THR A 1 85 ? 1.758 5.682 7.478 1.00 96.12 85 THR A C 1
ATOM 651 O O . THR A 1 85 ? 1.050 5.162 8.334 1.00 96.12 85 THR A O 1
ATOM 654 N N . CYS A 1 86 ? 2.870 5.102 7.024 1.00 95.75 86 CYS A N 1
ATOM 655 C CA . CYS A 1 86 ? 3.354 3.799 7.470 1.00 95.75 86 CYS A CA 1
ATOM 656 C C . CYS A 1 86 ? 3.538 3.783 8.993 1.00 95.75 86 CYS A C 1
ATOM 658 O O . CYS A 1 86 ? 2.953 2.941 9.673 1.00 95.75 86 CYS A O 1
ATOM 660 N N . LYS A 1 87 ? 4.254 4.775 9.545 1.00 95.69 87 LYS A N 1
ATOM 661 C CA . LYS A 1 87 ? 4.461 4.920 10.996 1.00 95.69 87 LYS A CA 1
ATOM 662 C C . LYS A 1 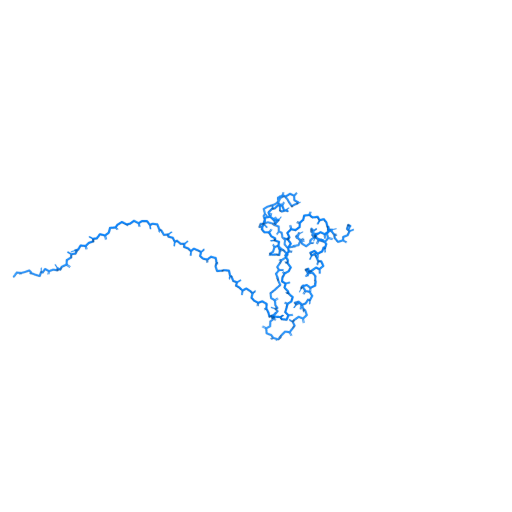87 ? 3.142 5.025 11.765 1.00 95.69 87 LYS A C 1
ATOM 664 O O . LYS A 1 87 ? 2.984 4.353 12.781 1.00 95.69 87 LYS A O 1
ATOM 669 N N . MET A 1 88 ? 2.196 5.827 11.276 1.00 96.31 88 MET A N 1
ATOM 670 C CA . MET A 1 88 ? 0.889 5.991 11.924 1.00 96.31 88 MET A CA 1
ATOM 671 C C . MET A 1 88 ? 0.081 4.690 11.920 1.00 96.31 88 MET A C 1
ATOM 673 O O . MET A 1 88 ? -0.464 4.307 12.951 1.00 96.31 88 MET A O 1
ATOM 677 N N . VAL A 1 89 ? 0.037 3.978 10.794 1.00 95.69 89 VAL A N 1
ATOM 678 C CA . VAL A 1 89 ? -0.683 2.702 10.689 1.00 95.69 89 VAL A CA 1
ATOM 679 C C . VAL A 1 89 ? -0.039 1.632 11.574 1.00 95.69 89 VAL A C 1
ATOM 681 O O . VAL A 1 89 ? -0.742 0.944 12.308 1.00 95.69 89 VAL A O 1
ATOM 684 N N . CYS A 1 90 ? 1.292 1.532 11.581 1.00 96.50 90 CYS A N 1
ATOM 685 C CA . CYS A 1 90 ? 2.012 0.605 12.459 1.00 96.50 90 CYS A CA 1
ATOM 686 C C . CYS A 1 90 ? 1.683 0.843 13.933 1.00 96.50 90 CYS A C 1
ATOM 688 O O . CYS A 1 90 ? 1.365 -0.102 14.655 1.00 96.50 90 CYS A O 1
ATOM 690 N N . LEU A 1 91 ? 1.695 2.109 14.356 1.00 96.00 91 LEU A N 1
ATOM 691 C CA . LEU A 1 91 ? 1.431 2.476 15.739 1.00 96.00 91 LEU A CA 1
ATOM 692 C C . LEU A 1 91 ? -0.024 2.230 16.140 1.00 96.00 91 LEU A C 1
ATOM 694 O O . LEU A 1 91 ? -0.257 1.666 17.201 1.00 96.00 91 LEU A O 1
ATOM 698 N N . TYR A 1 92 ? -0.991 2.663 15.330 1.00 95.25 92 TYR A N 1
ATOM 699 C CA . TYR A 1 92 ? -2.396 2.685 15.746 1.00 95.25 92 TYR A CA 1
ATOM 700 C C . TYR A 1 92 ? -3.180 1.428 15.366 1.00 95.25 92 TYR A C 1
ATOM 702 O O . TYR A 1 92 ? -4.033 1.004 16.141 1.00 95.25 92 TYR A O 1
ATOM 710 N N . GLU A 1 93 ? -2.885 0.813 14.223 1.00 94.62 93 GLU A N 1
ATOM 711 C CA . GLU A 1 93 ? -3.652 -0.327 13.700 1.00 94.62 93 GLU A CA 1
ATOM 712 C C . GLU A 1 93 ? -2.987 -1.654 14.074 1.00 94.62 93 GLU A C 1
ATOM 714 O O . GLU A 1 93 ? -3.651 -2.578 14.537 1.00 94.62 93 GLU A O 1
ATOM 719 N N . PHE A 1 94 ? -1.661 -1.740 13.925 1.00 95.19 94 PHE A N 1
ATOM 720 C CA . PHE A 1 94 ? -0.915 -2.965 14.225 1.00 95.19 94 PHE A CA 1
ATOM 721 C C . PHE A 1 94 ? -0.366 -3.024 15.653 1.00 95.19 94 PHE A C 1
ATOM 723 O O . PHE A 1 94 ? -0.047 -4.116 16.117 1.00 95.19 94 PHE A O 1
ATOM 730 N N . GLN A 1 95 ? -0.254 -1.882 16.345 1.00 96.31 95 GLN A N 1
ATOM 731 C CA . GLN A 1 95 ? 0.407 -1.758 17.654 1.00 96.31 95 GLN A CA 1
ATOM 732 C C . GLN A 1 95 ? 1.839 -2.332 17.638 1.00 96.31 95 GLN A C 1
ATOM 734 O O . GLN A 1 95 ? 2.274 -3.011 18.570 1.00 96.31 95 GLN A O 1
ATOM 739 N N . LYS A 1 96 ? 2.568 -2.078 16.544 1.00 95.88 96 LYS A N 1
ATOM 740 C CA . LYS A 1 96 ? 3.918 -2.597 16.270 1.00 95.88 96 LYS A CA 1
ATOM 741 C C . LYS A 1 96 ? 4.836 -1.496 15.749 1.00 95.88 96 LYS A C 1
ATOM 743 O O . LYS A 1 96 ? 4.381 -0.469 15.246 1.00 95.88 96 LYS A O 1
ATOM 748 N N . ILE A 1 97 ? 6.145 -1.727 15.822 1.00 93.94 97 ILE A N 1
ATOM 749 C CA . ILE A 1 97 ? 7.111 -0.903 15.087 1.00 93.94 97 ILE A CA 1
ATOM 750 C C . ILE A 1 97 ? 7.084 -1.266 13.590 1.00 93.94 97 ILE A C 1
ATOM 752 O O . ILE A 1 97 ? 6.797 -2.417 13.260 1.00 93.94 97 ILE A O 1
ATOM 756 N N . PRO A 1 98 ? 7.410 -0.336 12.669 1.00 90.56 98 PRO A N 1
ATOM 757 C CA . PRO A 1 98 ? 7.314 -0.588 11.226 1.00 90.56 98 PRO A CA 1
ATOM 758 C C . PRO A 1 98 ? 8.072 -1.818 10.717 1.00 90.56 98 PRO A C 1
ATOM 760 O O . PRO A 1 98 ? 7.605 -2.482 9.798 1.00 90.56 98 PRO A O 1
ATOM 763 N N . ASN A 1 99 ? 9.201 -2.151 11.344 1.00 91.69 99 ASN A N 1
ATOM 764 C CA . ASN A 1 99 ? 10.031 -3.291 10.950 1.00 91.69 99 ASN A CA 1
ATOM 765 C C . ASN A 1 99 ? 9.448 -4.655 11.368 1.00 91.69 99 ASN A C 1
ATOM 767 O O . ASN A 1 99 ? 9.885 -5.675 10.842 1.00 91.69 99 ASN A O 1
ATOM 771 N N . ASP A 1 100 ? 8.463 -4.678 12.272 1.00 95.69 100 ASP A N 1
ATOM 772 C CA . ASP A 1 100 ? 7.848 -5.909 12.792 1.00 95.69 100 ASP A CA 1
ATOM 773 C C . ASP A 1 100 ? 6.542 -6.276 12.069 1.00 95.69 100 ASP A C 1
ATOM 775 O O . ASP A 1 100 ? 5.965 -7.339 12.322 1.00 95.69 100 ASP A O 1
ATOM 779 N N . VAL A 1 101 ? 6.040 -5.399 11.192 1.00 96.12 101 VAL A N 1
ATOM 780 C CA . VAL A 1 101 ? 4.830 -5.661 10.405 1.00 96.12 101 VAL A CA 1
ATOM 781 C C . VAL A 1 101 ? 5.217 -6.429 9.148 1.00 96.12 101 VAL A C 1
ATOM 783 O O . VAL A 1 101 ? 5.905 -5.918 8.264 1.00 96.12 101 VAL A O 1
ATOM 786 N N . SER A 1 102 ? 4.757 -7.673 9.057 1.00 96.31 102 SER A N 1
ATOM 787 C CA . SER A 1 102 ? 5.025 -8.520 7.900 1.00 96.31 102 SER A CA 1
ATOM 788 C C . SER A 1 102 ? 4.244 -8.066 6.665 1.00 96.31 102 SER A C 1
ATOM 790 O O . SER A 1 102 ? 3.153 -7.504 6.750 1.00 96.31 102 SER A O 1
ATOM 792 N N . GLU A 1 103 ? 4.755 -8.400 5.482 1.00 95.12 103 GLU A N 1
ATOM 793 C CA . GLU A 1 103 ? 4.073 -8.113 4.214 1.00 95.12 103 GLU A CA 1
ATOM 794 C C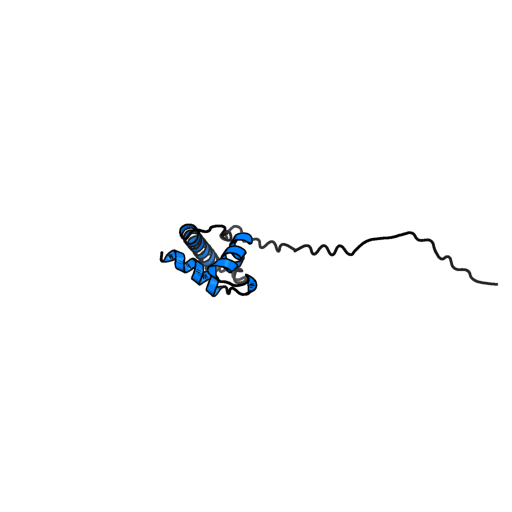 . GLU A 1 103 ? 2.654 -8.714 4.158 1.00 95.12 103 GLU A C 1
ATOM 796 O O . GLU A 1 103 ? 1.727 -8.118 3.618 1.00 95.12 103 GLU A O 1
ATOM 801 N N . ARG A 1 104 ? 2.446 -9.878 4.790 1.00 95.56 104 ARG A N 1
ATOM 802 C CA . ARG A 1 104 ? 1.124 -10.517 4.882 1.00 95.56 104 ARG A CA 1
ATOM 803 C C . ARG A 1 104 ? 0.138 -9.691 5.704 1.00 95.56 104 ARG A C 1
ATOM 805 O O . ARG A 1 104 ? -1.038 -9.639 5.352 1.00 95.56 104 ARG A O 1
ATOM 812 N N . GLU A 1 105 ? 0.603 -9.062 6.779 1.00 96.50 105 GLU A N 1
ATOM 813 C CA . GLU A 1 105 ? -0.221 -8.181 7.611 1.00 96.50 105 GLU A CA 1
ATOM 814 C C . GLU A 1 105 ? -0.600 -6.908 6.857 1.00 96.50 105 GLU A C 1
ATOM 816 O O . GLU A 1 105 ? -1.766 -6.513 6.890 1.00 96.50 105 GLU A O 1
ATOM 821 N N . TRP A 1 106 ? 0.336 -6.328 6.100 1.00 96.00 106 TRP A N 1
ATOM 822 C CA . TRP A 1 106 ? 0.045 -5.208 5.204 1.00 96.00 106 TRP A CA 1
ATOM 823 C C . TRP A 1 106 ? -1.027 -5.560 4.176 1.00 96.00 106 TRP A C 1
ATOM 825 O O . TRP A 1 106 ? -2.029 -4.852 4.061 1.00 96.00 106 TRP A O 1
ATOM 835 N N . ILE A 1 107 ? -0.867 -6.685 3.477 1.00 94.12 107 ILE A N 1
ATOM 836 C CA . ILE A 1 107 ? -1.856 -7.158 2.503 1.00 94.12 107 ILE A CA 1
ATOM 837 C C . ILE A 1 107 ? -3.219 -7.356 3.181 1.00 94.12 107 ILE A C 1
ATOM 839 O O . ILE A 1 107 ? -4.227 -6.856 2.683 1.00 94.12 107 ILE A O 1
ATOM 843 N N . ALA A 1 108 ? -3.268 -8.031 4.333 1.00 94.69 108 ALA A N 1
ATOM 844 C CA . ALA A 1 108 ? -4.516 -8.262 5.059 1.00 94.69 108 ALA A CA 1
ATOM 845 C C . ALA A 1 108 ? -5.217 -6.948 5.446 1.00 94.69 108 ALA A C 1
ATOM 847 O O . ALA A 1 108 ? -6.421 -6.810 5.225 1.00 94.69 108 ALA A O 1
ATOM 848 N N . TYR A 1 109 ? -4.469 -5.971 5.958 1.00 94.12 109 TYR A N 1
ATOM 849 C CA . TYR A 1 109 ? -4.982 -4.659 6.352 1.00 94.12 109 TYR A CA 1
ATOM 850 C C . TYR A 1 109 ? -5.648 -3.907 5.198 1.00 94.12 109 TYR A C 1
ATOM 852 O O . TYR A 1 109 ? -6.759 -3.390 5.338 1.00 94.12 109 TYR A O 1
ATOM 860 N N . PHE A 1 110 ? -5.013 -3.878 4.029 1.00 93.50 110 PHE A N 1
ATOM 861 C CA . PHE A 1 110 ? -5.600 -3.203 2.881 1.00 93.50 110 PHE A CA 1
ATOM 862 C C . PHE A 1 110 ? -6.744 -4.006 2.234 1.00 93.50 110 PHE A C 1
ATOM 864 O O . PHE A 1 110 ? -7.708 -3.420 1.735 1.00 93.50 110 PHE A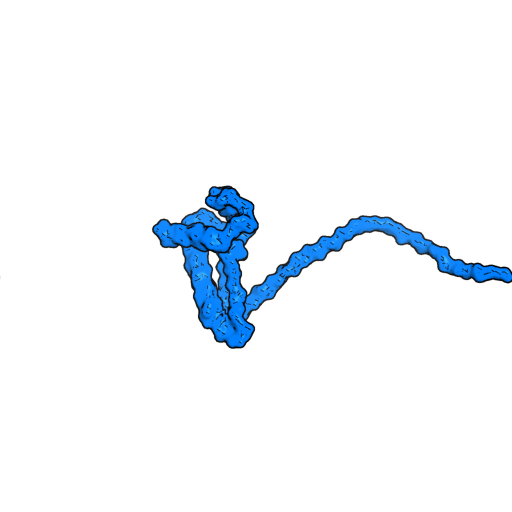 O 1
ATOM 871 N N . LEU A 1 111 ? -6.694 -5.342 2.287 1.00 91.25 111 LEU A N 1
ATOM 872 C CA . LEU A 1 111 ? -7.770 -6.210 1.798 1.00 91.25 111 LEU A CA 1
ATOM 873 C C . LEU A 1 111 ? -9.053 -6.135 2.636 1.00 91.25 111 LEU A C 1
ATOM 875 O O . LEU A 1 111 ? -10.139 -6.370 2.096 1.00 91.25 111 LEU A O 1
ATOM 879 N N . GLN A 1 112 ? -8.968 -5.788 3.923 1.00 89.69 112 GLN A N 1
ATOM 880 C CA . GLN A 1 112 ? -10.153 -5.527 4.752 1.00 89.69 112 GLN A CA 1
ATOM 881 C C . GLN A 1 112 ? -11.011 -4.400 4.161 1.00 89.69 112 GLN A C 1
ATOM 883 O O . GLN A 1 112 ? -12.231 -4.520 4.103 1.00 89.69 112 GLN A O 1
ATOM 888 N N . ALA A 1 113 ? -10.381 -3.355 3.619 1.00 85.50 113 ALA A N 1
ATOM 889 C CA . ALA A 1 113 ? -11.083 -2.220 3.020 1.00 85.50 113 ALA A CA 1
ATOM 890 C C . ALA A 1 113 ? -11.732 -2.510 1.659 1.00 85.50 113 ALA A C 1
ATOM 892 O O . ALA A 1 113 ? -12.527 -1.719 1.151 1.00 85.50 113 ALA A O 1
ATOM 893 N N . ARG A 1 114 ? -11.415 -3.657 1.052 1.00 74.00 114 ARG A N 1
ATOM 894 C CA . ARG A 1 114 ? -12.080 -4.123 -0.168 1.00 74.00 114 ARG A CA 1
ATOM 895 C C . ARG A 1 114 ? -13.451 -4.742 0.123 1.00 74.00 114 ARG A C 1
ATOM 897 O O . ARG A 1 114 ? -14.295 -4.752 -0.766 1.00 74.00 114 ARG A O 1
ATOM 904 N N . GLN A 1 115 ? -13.644 -5.274 1.331 1.00 61.88 115 GLN A N 1
ATOM 905 C CA . GLN A 1 115 ? -14.859 -5.982 1.756 1.00 61.88 115 GLN A CA 1
ATOM 906 C C . GLN A 1 115 ? -15.873 -5.071 2.472 1.00 61.88 115 GLN A C 1
ATOM 908 O O . GLN A 1 115 ? -16.992 -5.507 2.727 1.00 61.88 115 GLN A O 1
ATOM 913 N N . SER A 1 116 ? -15.478 -3.836 2.795 1.00 54.31 116 SER A N 1
ATOM 914 C CA . SER A 1 116 ? -16.272 -2.822 3.506 1.00 54.31 116 SER A CA 1
ATOM 915 C C . SER A 1 116 ? -16.992 -1.834 2.595 1.00 54.31 116 SER A C 1
ATOM 917 O O . SER A 1 116 ? -16.406 -1.484 1.539 1.00 54.31 116 SER A O 1
#

Radius of gyration: 25.29 Å; chains: 1; bounding box: 97×38×38 Å

Organism: NCBI:txid4796

pLDDT: mean 77.07, std 21.67, range [34.88, 96.5]

Secondary structure (DSSP, 8-state):
-------------------------------TTSPPPP-B---SHHHHHHHHHHHHHHHHHHHT---SS-PPPPPPGGGGB-HHHHHHHIIIII-S-GGGS-HHHHHHHHHHHHH-

Foldseek 3Di:
DDDDDDDDDDDDDDDDDPPPPPPPPPPPDDDPQADDQAAQPDDDLVSLQVRVVSLVVNVVRQVPDDPVPDRDDRDQLLNRYDPVRLQVCCCPVVVHGSVPQDSVNSVVVSVVSVVD